Protein AF-A0A549T1Y2-F1 (afdb_monomer)

Foldseek 3Di:
DDDDPDDPPPPPPPPPPDDDFDFPDKDWDWDWDFPDDDPPDDTDTDDIDTDIDGDSVVVVVVVVVVPD

Radius of gyration: 25.45 Å; Cα contacts (8 Å, |Δi|>4): 56; chains: 1; bounding box: 74×15×63 Å

Solvent-accessible surface area (backbone atoms only — not comparable to full-atom values): 4675 Å² total; per-residue (Å²): 139,80,82,84,79,80,72,79,80,73,72,77,72,81,73,77,76,88,83,85,66,70,49,95,71,66,44,78,40,75,48,63,49,58,95,62,90,59,86,102,52,90,70,74,68,44,80,76,44,80,44,84,31,32,71,20,52,50,51,49,51,51,40,56,76,73,72,103

Organism: NCBI:txid1387186

InterPro domains:
  IPR029056 Ribokinase-like [G3DSA:3.40.1190.20] (16-68)
  IPR029056 Ribokinase-like [SSF53613] (19-68)

Structure (mmCIF, N/CA/C/O backbone):
data_AF-A0A549T1Y2-F1
#
_entry.id   AF-A0A549T1Y2-F1
#
loop_
_atom_site.group_PDB
_atom_site.id
_atom_site.type_symbol
_atom_site.label_atom_id
_atom_site.label_alt_id
_atom_site.label_comp_id
_atom_site.label_asym_id
_atom_site.label_entity_id
_atom_site.label_seq_id
_atom_site.pdbx_PDB_ins_code
_atom_site.Cartn_x
_atom_site.Cartn_y
_atom_site.Cartn_z
_atom_site.occupancy
_atom_site.B_iso_or_equiv
_atom_site.auth_seq_id
_atom_site.auth_comp_id
_atom_site.auth_asym_id
_atom_site.auth_atom_id
_atom_site.pdbx_PDB_model_num
ATOM 1 N N . MET A 1 1 ? -52.999 -1.550 45.195 1.00 44.31 1 MET A N 1
ATOM 2 C CA . MET A 1 1 ? -52.751 -1.957 43.794 1.00 44.31 1 MET A CA 1
ATOM 3 C C . MET A 1 1 ? -51.936 -0.848 43.147 1.00 44.31 1 MET A C 1
ATOM 5 O O . MET A 1 1 ? -52.488 0.210 42.894 1.00 44.31 1 MET A O 1
ATOM 9 N N . SER A 1 2 ? -50.620 -1.027 43.014 1.00 40.72 2 SER A N 1
ATOM 10 C CA . SER A 1 2 ? -49.743 -0.039 42.365 1.00 40.72 2 SER A CA 1
ATOM 11 C C . SER A 1 2 ? -49.654 -0.366 40.870 1.00 40.72 2 SER A C 1
ATOM 13 O O . SER A 1 2 ? -49.527 -1.551 40.553 1.00 40.72 2 SER A O 1
ATOM 15 N N . PRO A 1 3 ? -49.740 0.613 39.953 1.00 51.47 3 PRO A N 1
ATOM 16 C CA . PRO A 1 3 ? -49.636 0.345 38.525 1.00 51.47 3 PRO A CA 1
ATOM 17 C C . PRO A 1 3 ? -48.195 -0.033 38.157 1.00 51.47 3 PRO A C 1
ATOM 19 O O . PRO A 1 3 ? -47.235 0.555 38.652 1.00 51.47 3 PRO A O 1
ATOM 22 N N . ILE A 1 4 ? -48.055 -1.045 37.301 1.00 54.81 4 ILE A N 1
ATOM 23 C CA . ILE A 1 4 ? -46.780 -1.474 36.722 1.00 54.81 4 ILE A CA 1
ATOM 24 C C . ILE A 1 4 ? -46.398 -0.439 35.661 1.00 54.81 4 ILE A C 1
ATOM 26 O O . ILE A 1 4 ? -47.009 -0.381 34.595 1.00 54.81 4 ILE A O 1
ATOM 30 N N . THR A 1 5 ? -45.405 0.399 35.953 1.00 49.69 5 THR A N 1
ATOM 31 C CA . THR A 1 5 ? -44.802 1.294 34.961 1.00 49.69 5 THR A CA 1
ATOM 32 C C . THR A 1 5 ? -43.973 0.446 33.998 1.00 49.69 5 THR A C 1
ATOM 34 O O . THR A 1 5 ? -42.907 -0.047 34.360 1.00 49.69 5 THR A O 1
ATOM 37 N N . LEU A 1 6 ? -44.468 0.239 32.776 1.00 53.31 6 LEU A N 1
ATOM 38 C CA . LEU A 1 6 ? -43.682 -0.343 31.688 1.00 53.31 6 LEU A CA 1
ATOM 39 C C . LEU A 1 6 ? -42.569 0.649 31.329 1.00 53.31 6 LEU A C 1
ATOM 41 O O . LEU A 1 6 ? -42.833 1.708 30.761 1.00 53.31 6 LEU A O 1
ATOM 45 N N . SER A 1 7 ? -41.326 0.329 31.692 1.00 57.75 7 SER A N 1
ATOM 46 C CA . SER A 1 7 ? -40.157 1.061 31.20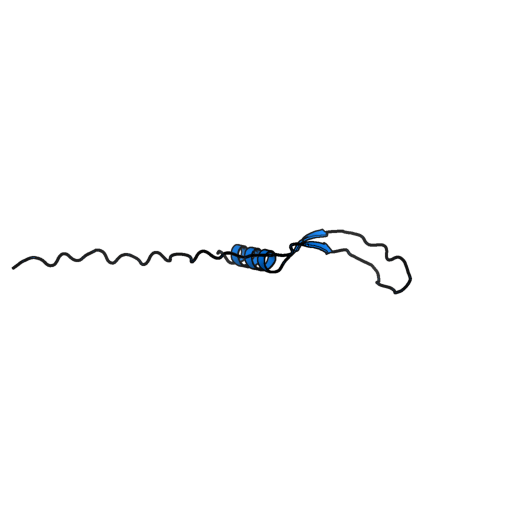7 1.00 57.75 7 SER A CA 1
ATOM 47 C C . SER A 1 7 ? -40.082 0.936 29.679 1.00 57.75 7 SER A C 1
ATOM 49 O O . SER A 1 7 ? -40.365 -0.151 29.162 1.00 57.75 7 SER A O 1
ATOM 51 N N . PRO A 1 8 ? -39.678 1.987 28.941 1.00 51.66 8 PRO A N 1
ATOM 52 C CA . PRO A 1 8 ? -39.463 1.872 27.506 1.00 51.66 8 PRO A CA 1
ATOM 53 C C . PRO A 1 8 ? -38.452 0.754 27.257 1.00 51.66 8 PRO A C 1
ATOM 55 O O . PRO A 1 8 ? -37.403 0.719 27.897 1.00 51.66 8 PRO A O 1
ATOM 58 N N . ILE A 1 9 ? -38.770 -0.165 26.346 1.00 58.06 9 ILE A N 1
ATOM 59 C CA . ILE A 1 9 ? -37.792 -1.100 25.794 1.00 58.06 9 ILE A CA 1
ATOM 60 C C . ILE A 1 9 ? -36.730 -0.219 25.139 1.00 58.06 9 ILE A C 1
ATOM 62 O O . ILE A 1 9 ? -36.962 0.338 24.064 1.00 58.06 9 ILE A O 1
ATOM 66 N N . THR A 1 10 ? -35.605 -0.016 25.827 1.00 53.22 10 THR A N 1
ATOM 67 C CA . THR A 1 10 ? -34.430 0.645 25.273 1.00 53.22 10 THR A CA 1
ATOM 68 C C . THR A 1 10 ? -34.115 -0.101 23.988 1.00 53.22 10 THR A C 1
ATOM 70 O O . THR A 1 10 ? -33.756 -1.279 24.031 1.00 53.22 10 THR A O 1
ATOM 73 N N . ARG A 1 11 ? -34.323 0.540 22.828 1.00 50.53 11 ARG A N 1
ATOM 74 C CA . ARG A 1 11 ? -33.738 0.051 21.577 1.00 50.53 11 ARG A CA 1
ATOM 75 C C . ARG A 1 11 ? -32.276 -0.173 21.916 1.00 50.53 11 ARG A C 1
ATOM 77 O O . ARG A 1 11 ? -31.636 0.770 22.374 1.00 50.53 11 ARG A O 1
ATOM 84 N N . ALA A 1 12 ? -31.791 -1.404 21.788 1.00 56.38 12 ALA A N 1
ATOM 85 C CA . ALA A 1 12 ? -30.368 -1.653 21.871 1.00 56.38 12 ALA A CA 1
ATOM 86 C C . ALA A 1 12 ? -29.736 -0.723 20.834 1.00 56.38 12 ALA A C 1
ATOM 88 O O . ALA A 1 12 ? -29.891 -0.939 19.632 1.00 56.38 12 ALA A O 1
ATOM 89 N N . GLU A 1 13 ? -29.136 0.374 21.295 1.00 59.66 13 GLU A N 1
ATOM 90 C CA . GLU A 1 13 ? -28.208 1.122 20.475 1.00 59.66 13 GLU A CA 1
ATOM 91 C C . GLU A 1 13 ? -27.200 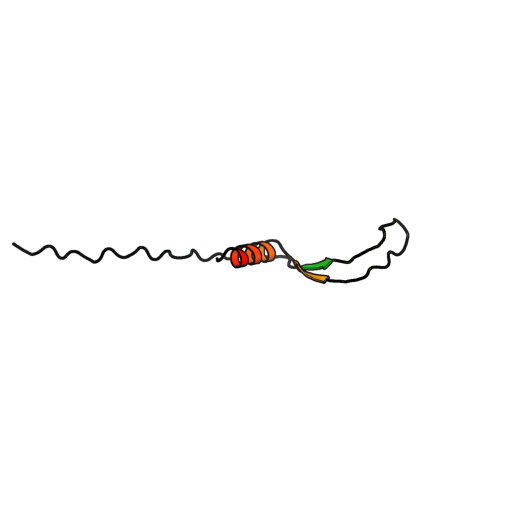0.075 20.034 1.00 59.66 13 GLU A C 1
ATOM 93 O O . GLU A 1 13 ? -26.561 -0.579 20.864 1.00 59.66 13 GLU A O 1
ATOM 98 N N . THR A 1 14 ? -27.133 -0.176 18.732 1.00 61.12 14 THR A N 1
ATOM 99 C CA . THR A 1 14 ? -26.058 -0.960 18.145 1.00 61.12 14 THR A CA 1
ATOM 100 C C . THR A 1 14 ? -24.791 -0.148 18.361 1.00 61.12 14 THR A C 1
ATOM 102 O O . THR A 1 14 ? -24.391 0.649 17.518 1.00 61.12 14 THR A O 1
ATOM 105 N N . SER A 1 15 ? -24.231 -0.271 19.562 1.00 66.69 15 SER A N 1
ATOM 106 C CA . SER A 1 15 ? -22.957 0.290 19.965 1.00 66.69 15 SER A CA 1
ATOM 107 C C . SER A 1 15 ? -21.917 -0.314 19.035 1.00 66.69 15 SER A C 1
ATOM 109 O O . SER A 1 15 ? -21.519 -1.471 19.198 1.00 66.69 15 SER A O 1
ATOM 111 N N . MET A 1 16 ? -21.536 0.446 18.008 1.00 71.62 16 MET A N 1
ATOM 112 C CA . MET A 1 16 ? -20.429 0.079 17.137 1.00 71.62 16 MET A CA 1
ATOM 113 C C . MET A 1 16 ? -19.190 -0.001 18.018 1.00 71.62 16 MET A C 1
ATOM 115 O O . MET A 1 16 ? -18.744 0.994 18.596 1.00 71.62 16 MET A O 1
ATOM 119 N N . SER A 1 17 ? -18.677 -1.217 18.181 1.00 82.12 17 SER A N 1
ATOM 120 C CA . SER A 1 17 ? -17.490 -1.449 18.994 1.00 82.12 17 SER A CA 1
ATOM 121 C C . SER A 1 17 ? -16.331 -0.663 18.394 1.00 82.12 17 SER A C 1
ATOM 123 O O . SER A 1 17 ? -16.061 -0.766 17.202 1.00 82.12 17 SER A O 1
ATOM 125 N N . ARG A 1 18 ? -15.643 0.146 19.206 1.00 91.06 18 ARG A N 1
ATOM 126 C CA . ARG A 1 18 ? -14.501 0.924 18.710 1.00 91.06 18 ARG A CA 1
ATOM 127 C C . ARG A 1 18 ? -13.344 -0.012 18.388 1.00 91.06 18 ARG A C 1
ATOM 129 O O . ARG A 1 18 ? -12.834 -0.684 19.283 1.00 91.06 18 ARG A O 1
ATOM 136 N N . ILE A 1 19 ? -12.909 -0.008 17.133 1.00 94.00 19 ILE A N 1
ATOM 137 C CA . ILE A 1 19 ? -11.765 -0.790 16.668 1.00 94.00 19 ILE A CA 1
ATOM 138 C C . ILE A 1 19 ? -10.529 0.111 16.633 1.00 94.00 19 ILE A C 1
ATOM 140 O O . ILE A 1 19 ? -10.562 1.212 16.088 1.00 94.00 19 ILE A O 1
ATOM 144 N N . ILE A 1 20 ? -9.430 -0.357 17.227 1.00 96.19 20 ILE A N 1
ATOM 145 C CA . ILE A 1 20 ? -8.128 0.314 17.181 1.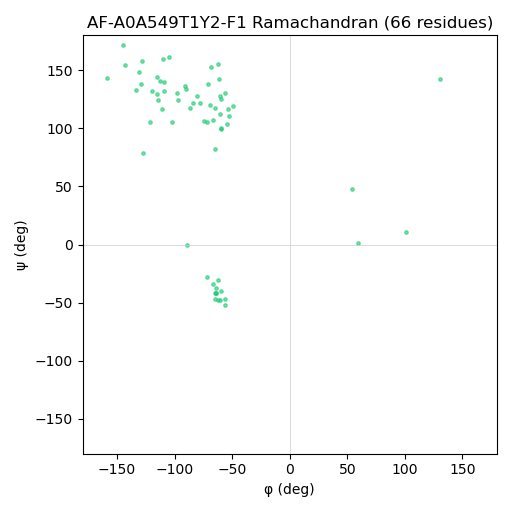00 96.19 20 ILE A CA 1
ATOM 146 C C . ILE A 1 20 ? -7.169 -0.580 16.403 1.00 96.19 20 ILE A C 1
ATOM 148 O O . ILE A 1 20 ? -6.950 -1.732 16.773 1.00 96.19 20 ILE A O 1
ATOM 152 N N . CYS A 1 21 ? -6.566 -0.036 15.349 1.00 97.12 21 CYS A N 1
ATOM 153 C CA . CYS A 1 21 ? -5.539 -0.718 14.571 1.00 97.12 21 CYS A CA 1
ATOM 154 C C . CYS A 1 21 ? -4.176 -0.070 14.825 1.00 97.12 21 CYS A C 1
ATOM 156 O O . CYS A 1 21 ? -4.041 1.150 14.759 1.00 97.12 21 CYS A O 1
ATOM 158 N N . ILE A 1 22 ? -3.155 -0.886 15.090 1.00 97.94 22 ILE A N 1
ATOM 159 C CA . ILE A 1 22 ? -1.791 -0.420 15.362 1.00 97.94 22 ILE A CA 1
ATOM 160 C C . ILE A 1 22 ? -0.851 -0.997 14.306 1.00 97.94 22 ILE A C 1
ATOM 162 O O . ILE A 1 22 ? -0.862 -2.196 14.039 1.00 97.94 22 ILE A O 1
ATOM 166 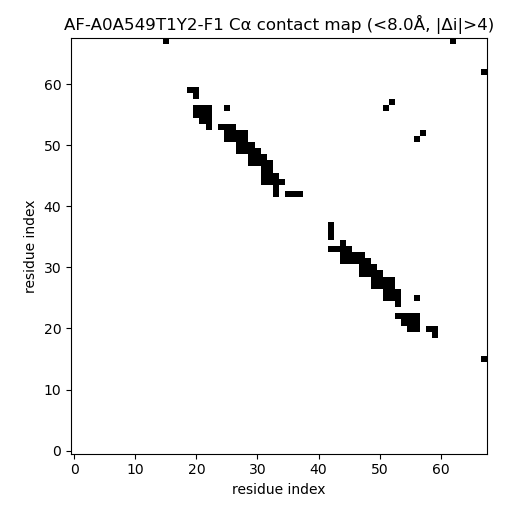N N . THR A 1 23 ? -0.012 -0.140 13.725 1.00 98.06 23 THR A N 1
ATOM 167 C CA . THR A 1 23 ? 1.107 -0.546 12.867 1.00 98.06 23 THR A CA 1
ATOM 168 C C . THR A 1 23 ? 2.392 -0.006 13.473 1.00 98.06 23 THR A C 1
ATOM 170 O O . THR A 1 23 ? 2.650 1.189 13.394 1.00 98.06 23 THR A O 1
ATOM 173 N N . LEU A 1 24 ? 3.195 -0.882 14.081 1.00 98.38 24 LEU A N 1
ATOM 174 C CA . LEU A 1 24 ? 4.448 -0.476 14.732 1.00 98.38 24 LEU A CA 1
ATOM 175 C C . LEU A 1 24 ? 5.540 -0.082 13.731 1.00 98.38 24 LEU A C 1
ATOM 177 O O . LEU A 1 24 ? 6.403 0.725 14.050 1.00 98.38 24 LEU A O 1
ATOM 181 N N . ASN A 1 25 ? 5.490 -0.647 12.526 1.00 97.62 25 ASN A N 1
ATOM 182 C CA . ASN A 1 25 ? 6.421 -0.353 11.446 1.00 97.62 25 ASN A CA 1
ATOM 183 C C . ASN A 1 25 ? 5.636 0.025 10.179 1.00 97.62 25 ASN A C 1
ATOM 185 O O . ASN A 1 25 ? 5.386 -0.847 9.343 1.00 97.62 25 ASN A O 1
ATOM 189 N N . PRO A 1 26 ? 5.133 1.269 10.085 1.00 97.75 26 PRO A N 1
ATOM 190 C CA . PRO A 1 26 ? 4.416 1.729 8.903 1.00 97.75 26 PRO A CA 1
ATOM 191 C C . PRO A 1 26 ? 5.367 1.861 7.714 1.00 97.75 26 PRO A C 1
ATOM 193 O O . PRO A 1 26 ? 6.561 2.113 7.880 1.00 97.75 26 PRO A O 1
ATOM 196 N N . THR A 1 27 ? 4.829 1.716 6.508 1.00 97.88 27 THR A N 1
ATOM 197 C CA . THR A 1 27 ? 5.603 1.821 5.268 1.00 97.88 27 THR A CA 1
ATOM 198 C C . THR A 1 27 ? 4.953 2.792 4.294 1.00 97.88 27 THR A C 1
ATOM 200 O O . THR A 1 27 ? 3.762 3.093 4.372 1.00 97.88 27 THR A O 1
ATOM 203 N N . LEU A 1 28 ? 5.761 3.302 3.367 1.00 97.69 28 LEU A N 1
ATOM 204 C CA . LEU A 1 28 ? 5.272 3.902 2.135 1.00 97.69 28 LEU A CA 1
ATOM 205 C C . LEU A 1 28 ? 5.488 2.870 1.029 1.00 97.69 28 LEU A C 1
ATOM 207 O O . LEU A 1 28 ? 6.624 2.632 0.613 1.00 97.69 28 LEU A O 1
ATOM 211 N N . ASP A 1 29 ? 4.408 2.242 0.587 1.00 97.00 29 ASP A N 1
ATOM 212 C CA . ASP A 1 29 ? 4.455 1.213 -0.438 1.00 97.00 29 ASP A CA 1
ATOM 213 C C . ASP A 1 29 ? 4.534 1.887 -1.812 1.00 97.00 29 ASP A C 1
ATOM 215 O O . ASP A 1 29 ? 3.746 2.775 -2.150 1.00 97.00 29 ASP A O 1
ATOM 219 N N . LEU A 1 30 ? 5.522 1.482 -2.612 1.00 97.62 30 LEU A N 1
ATOM 220 C CA . LEU A 1 30 ? 5.745 2.001 -3.958 1.00 97.62 30 LEU A CA 1
ATOM 221 C C . LEU A 1 30 ? 5.438 0.914 -4.983 1.00 97.62 30 LEU A C 1
ATOM 223 O O . LEU A 1 30 ? 6.154 -0.084 -5.062 1.00 97.62 30 LEU A O 1
ATOM 227 N N . SER A 1 31 ? 4.429 1.134 -5.823 1.00 97.56 31 SER A N 1
ATOM 228 C CA . SER A 1 31 ? 4.147 0.267 -6.970 1.00 97.56 31 SER A CA 1
ATOM 229 C C . SER A 1 31 ? 4.480 0.988 -8.273 1.00 97.56 31 SER A C 1
ATOM 231 O O . SER A 1 31 ? 4.274 2.192 -8.414 1.00 97.56 31 SER A O 1
ATOM 233 N N . ASN A 1 32 ? 5.068 0.265 -9.224 1.00 97.94 32 ASN A N 1
ATOM 234 C CA . ASN A 1 32 ? 5.464 0.821 -10.512 1.00 97.94 32 ASN A CA 1
ATOM 235 C C . ASN A 1 32 ? 5.239 -0.200 -11.623 1.00 97.94 32 ASN A C 1
ATOM 237 O O . ASN A 1 32 ? 5.358 -1.405 -11.398 1.00 97.94 32 ASN A O 1
ATOM 241 N N . ASP A 1 33 ? 5.039 0.293 -12.839 1.00 98.38 33 ASP A N 1
ATOM 242 C CA . ASP A 1 33 ? 4.952 -0.554 -14.019 1.00 98.38 33 ASP A CA 1
ATOM 243 C C . ASP A 1 33 ? 6.351 -0.738 -14.635 1.00 98.38 33 ASP A C 1
ATOM 245 O O . ASP A 1 33 ? 7.098 0.227 -14.847 1.00 98.38 33 ASP A O 1
ATOM 249 N N . ALA A 1 34 ? 6.697 -1.978 -14.981 1.00 97.50 34 ALA A N 1
ATOM 250 C CA . ALA A 1 34 ? 7.906 -2.329 -15.720 1.00 97.50 34 ALA A CA 1
ATOM 251 C C . ALA A 1 34 ? 7.539 -3.215 -16.913 1.00 97.50 34 ALA A C 1
ATOM 253 O O . ALA A 1 34 ? 6.737 -4.133 -16.781 1.00 97.50 34 ALA A O 1
ATOM 254 N N . THR A 1 35 ? 8.148 -2.980 -18.078 1.00 97.06 35 THR A N 1
ATOM 255 C CA . THR A 1 35 ? 7.914 -3.843 -19.252 1.00 97.06 35 THR A CA 1
ATOM 256 C C . THR A 1 35 ? 8.409 -5.273 -19.002 1.00 97.06 35 THR A C 1
ATOM 258 O O . THR A 1 35 ? 7.777 -6.230 -19.438 1.00 97.06 35 THR A O 1
ATOM 261 N N . LYS A 1 36 ? 9.542 -5.427 -18.302 1.00 97.19 36 LYS A N 1
ATOM 262 C CA . LYS A 1 36 ? 10.094 -6.718 -17.873 1.00 97.19 36 LYS A CA 1
ATOM 263 C C . LYS A 1 36 ? 11.054 -6.514 -16.701 1.00 97.19 36 LYS A C 1
ATOM 265 O O . LYS A 1 36 ? 11.812 -5.545 -16.697 1.00 97.19 36 LYS A O 1
ATOM 270 N N . VAL A 1 37 ? 11.058 -7.447 -15.751 1.00 96.81 37 VAL A N 1
ATOM 271 C CA . VAL A 1 37 ? 12.068 -7.525 -14.686 1.00 96.81 37 VAL A CA 1
ATOM 272 C C . VAL A 1 37 ? 13.126 -8.541 -15.104 1.00 96.81 37 VAL A C 1
ATOM 274 O O . VAL A 1 37 ? 12.800 -9.678 -15.442 1.00 96.81 37 VAL A O 1
ATOM 277 N N . VAL A 1 38 ? 14.389 -8.118 -15.138 1.00 95.44 38 VAL A N 1
ATOM 278 C CA . VAL A 1 38 ? 15.518 -8.938 -15.599 1.00 95.44 38 VAL A CA 1
ATOM 279 C C . VAL A 1 38 ? 16.658 -8.793 -14.589 1.00 95.44 38 VAL A C 1
ATOM 281 O O . VAL A 1 38 ? 16.951 -7.661 -14.197 1.00 95.44 38 VAL A O 1
ATOM 284 N N . PRO A 1 39 ? 17.304 -9.887 -14.147 1.00 97.06 39 PRO A N 1
ATOM 285 C CA . PRO A 1 39 ? 18.443 -9.790 -13.240 1.00 97.06 39 PRO A CA 1
ATOM 286 C C . PRO A 1 39 ? 19.616 -9.037 -13.886 1.00 97.06 39 PRO A C 1
ATOM 288 O O . PRO A 1 39 ? 19.729 -8.969 -15.112 1.00 97.06 39 PRO A O 1
ATOM 291 N N . THR A 1 40 ? 20.465 -8.451 -13.033 1.00 95.81 40 THR A N 1
ATOM 292 C CA . THR A 1 40 ? 21.723 -7.738 -13.358 1.00 95.81 40 THR A CA 1
ATOM 293 C C . THR A 1 40 ? 21.618 -6.522 -14.289 1.00 95.81 40 THR A C 1
ATOM 295 O O . THR A 1 40 ? 22.632 -5.887 -14.564 1.00 95.81 40 THR A O 1
ATOM 298 N N . HIS A 1 41 ? 20.418 -6.152 -14.742 1.00 96.19 41 HIS A N 1
ATOM 299 C CA . HIS A 1 41 ? 20.178 -4.999 -15.610 1.00 96.19 41 HIS A CA 1
ATOM 300 C C . HIS A 1 41 ? 19.330 -3.947 -14.893 1.00 96.19 41 HIS A C 1
ATOM 302 O O . HIS A 1 41 ? 18.406 -4.276 -14.149 1.00 96.19 41 HIS A O 1
ATOM 308 N N . LYS A 1 42 ? 19.606 -2.660 -15.141 1.00 96.69 42 LYS A N 1
ATOM 309 C CA . LYS A 1 42 ? 18.751 -1.576 -14.633 1.00 96.69 42 LYS A CA 1
ATOM 310 C C . LYS A 1 42 ? 17.369 -1.659 -15.281 1.00 96.69 42 LYS A C 1
ATOM 312 O O . LYS A 1 42 ? 17.231 -1.465 -16.485 1.00 96.69 42 LYS A O 1
ATOM 317 N N . VAL A 1 43 ? 16.344 -1.879 -14.463 1.00 97.12 43 VAL A N 1
ATOM 318 C CA . VAL A 1 43 ? 14.946 -1.863 -14.900 1.00 97.12 43 VAL A CA 1
ATOM 319 C C . VAL A 1 43 ? 14.425 -0.431 -14.839 1.00 97.12 43 VAL A C 1
ATOM 321 O O . VAL A 1 43 ? 14.377 0.179 -13.771 1.00 97.12 43 VAL A O 1
ATOM 324 N N . ARG A 1 44 ? 14.033 0.127 -15.990 1.00 96.69 44 ARG A N 1
ATOM 325 C CA . ARG A 1 44 ? 13.368 1.433 -16.031 1.00 96.69 44 ARG A CA 1
ATOM 326 C C . ARG A 1 44 ? 11.877 1.249 -15.766 1.00 96.69 44 ARG A C 1
ATOM 328 O O . ARG A 1 44 ? 11.198 0.537 -16.503 1.00 96.69 44 ARG A O 1
ATOM 335 N N . VAL A 1 45 ? 11.394 1.909 -14.722 1.00 97.94 45 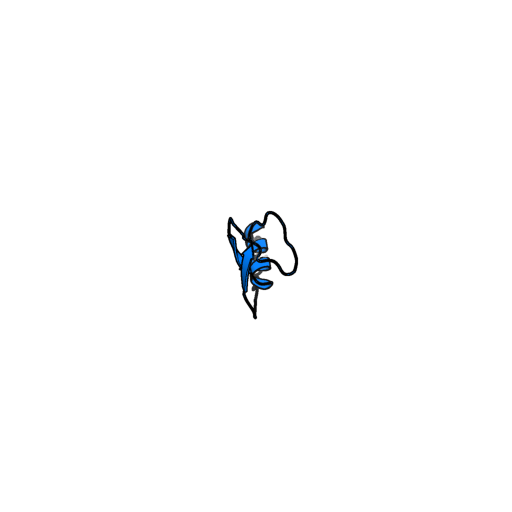VAL A N 1
ATOM 336 C CA . VAL A 1 45 ? 9.995 1.868 -14.293 1.00 97.94 45 VAL A CA 1
ATOM 337 C C . VAL A 1 45 ? 9.253 3.152 -14.667 1.00 97.94 45 VAL A C 1
ATOM 339 O O . VAL A 1 45 ? 9.882 4.175 -14.954 1.00 97.94 45 VAL A O 1
ATOM 342 N N . ARG A 1 46 ? 7.921 3.089 -14.679 1.00 98.19 46 ARG A N 1
ATOM 343 C CA . ARG A 1 46 ? 7.012 4.213 -14.954 1.00 98.19 46 ARG A CA 1
ATOM 344 C C . ARG A 1 46 ? 5.739 4.101 -14.109 1.00 98.19 46 ARG A C 1
ATOM 346 O O . ARG A 1 46 ? 5.521 3.073 -13.475 1.00 98.19 46 ARG A O 1
ATOM 353 N N . ASN A 1 47 ? 4.905 5.143 -14.135 1.00 98.06 47 ASN A N 1
ATOM 354 C CA . ASN A 1 47 ? 3.605 5.188 -13.451 1.00 98.06 47 ASN A CA 1
ATOM 355 C C . ASN A 1 47 ? 3.693 4.866 -11.947 1.00 98.06 47 ASN A C 1
ATOM 357 O O . ASN A 1 47 ? 2.936 4.041 -11.440 1.00 98.06 47 ASN A O 1
ATOM 361 N N . GLN A 1 48 ? 4.641 5.493 -11.245 1.00 97.81 48 GLN A N 1
ATOM 362 C CA . GLN A 1 48 ? 4.817 5.285 -9.809 1.00 97.81 48 GLN A CA 1
ATOM 363 C C . GLN A 1 48 ? 3.547 5.677 -9.048 1.00 97.81 48 GLN A C 1
ATOM 365 O O . GLN A 1 48 ? 3.083 6.813 -9.151 1.00 97.81 48 GLN A O 1
ATOM 370 N N . ARG A 1 49 ? 3.023 4.752 -8.248 1.00 98.12 49 ARG A N 1
ATOM 371 C CA . ARG A 1 49 ? 1.949 4.986 -7.279 1.00 98.12 49 ARG A CA 1
ATOM 372 C C . ARG A 1 49 ? 2.507 4.819 -5.872 1.00 98.12 49 ARG A C 1
ATOM 374 O O . ARG A 1 49 ? 3.349 3.950 -5.637 1.00 98.12 49 ARG A O 1
ATOM 381 N N . GLN A 1 50 ? 2.061 5.684 -4.969 1.00 97.75 50 GLN A N 1
ATOM 382 C CA . GLN A 1 50 ? 2.439 5.654 -3.561 1.00 97.75 50 GLN A CA 1
ATOM 383 C C . GLN A 1 50 ? 1.203 5.355 -2.729 1.00 97.75 50 GLN A C 1
ATOM 385 O O . GLN A 1 50 ? 0.179 6.019 -2.888 1.00 97.75 50 GLN A O 1
ATOM 390 N N . GLU A 1 51 ? 1.315 4.377 -1.846 1.00 96.81 51 GLU A N 1
ATOM 391 C CA . GLU A 1 51 ? 0.240 3.962 -0.956 1.00 96.81 51 GLU A CA 1
ATOM 392 C C . GLU A 1 51 ? 0.773 3.864 0.469 1.00 96.81 51 GLU A C 1
ATOM 394 O O . GLU A 1 51 ? 1.948 3.581 0.704 1.00 96.81 51 GLU A O 1
ATOM 399 N N . VAL A 1 52 ? -0.089 4.133 1.443 1.00 96.94 52 VAL A N 1
ATOM 400 C CA . VAL A 1 52 ? 0.274 3.968 2.851 1.00 96.94 52 VAL A CA 1
ATOM 401 C C . VAL A 1 52 ? 0.197 2.481 3.182 1.00 96.94 52 VAL A C 1
ATOM 403 O O . VAL A 1 52 ? -0.861 1.869 3.021 1.00 96.94 52 VAL A O 1
ATOM 406 N N . GLY A 1 53 ? 1.312 1.913 3.629 1.00 97.06 53 GLY A N 1
ATOM 407 C CA . GLY A 1 53 ? 1.459 0.493 3.909 1.00 97.06 53 GLY A CA 1
ATOM 408 C C . GLY A 1 53 ? 1.583 0.190 5.398 1.00 97.06 53 GLY A C 1
ATOM 409 O O . GLY A 1 53 ? 1.917 1.043 6.227 1.00 97.06 53 GLY A O 1
ATOM 410 N N . GLY A 1 54 ? 1.294 -1.061 5.741 1.00 97.75 54 GLY A N 1
ATOM 411 C CA . GLY A 1 54 ? 1.341 -1.566 7.108 1.00 97.75 54 GLY A CA 1
ATOM 412 C C . GLY A 1 54 ? 0.078 -2.320 7.502 1.00 97.75 54 GLY 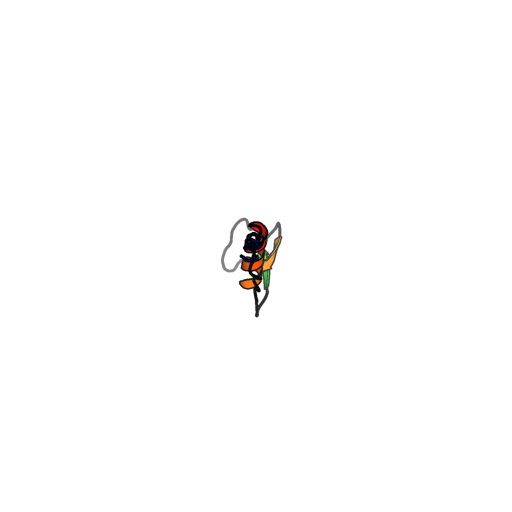A C 1
ATOM 413 O O . GLY A 1 54 ? -1.030 -1.948 7.122 1.00 97.75 54 GLY A O 1
ATOM 414 N N . GLY A 1 55 ? 0.238 -3.395 8.278 1.00 97.88 55 GLY A N 1
ATOM 415 C CA . GLY A 1 55 ? -0.856 -4.321 8.591 1.00 97.88 55 GLY A CA 1
ATOM 416 C C . GLY A 1 55 ? -2.071 -3.639 9.226 1.00 97.88 55 GLY A C 1
ATOM 417 O O . GLY A 1 55 ? -3.180 -3.765 8.718 1.00 97.88 55 GLY A O 1
ATOM 418 N N . GLY A 1 56 ? -1.865 -2.858 10.290 1.00 98.12 56 GLY A N 1
ATOM 419 C CA . GLY A 1 56 ? -2.950 -2.129 10.949 1.00 98.12 56 GLY A CA 1
ATOM 420 C C . GLY A 1 56 ? -3.554 -1.022 10.080 1.00 98.12 56 GLY A C 1
ATOM 421 O O . GLY A 1 56 ? -4.757 -0.804 10.139 1.00 98.12 56 GLY A O 1
ATOM 422 N N . ILE A 1 57 ? -2.753 -0.356 9.243 1.00 98.00 57 ILE A N 1
ATOM 423 C CA . ILE A 1 57 ? -3.235 0.664 8.296 1.00 98.00 57 ILE A CA 1
ATOM 424 C C . ILE A 1 57 ? -4.151 0.024 7.247 1.00 98.00 57 ILE A C 1
ATOM 426 O O . ILE A 1 57 ? -5.253 0.514 7.012 1.00 98.00 57 ILE A O 1
ATOM 430 N N . ASN A 1 58 ? -3.733 -1.103 6.665 1.00 97.25 58 ASN A N 1
ATOM 431 C CA . ASN A 1 58 ? -4.532 -1.841 5.690 1.00 97.25 58 ASN A CA 1
ATOM 432 C C . ASN A 1 58 ? -5.829 -2.382 6.312 1.00 97.25 58 ASN A C 1
ATOM 434 O O . ASN A 1 58 ? -6.885 -2.265 5.697 1.00 97.25 58 ASN A O 1
ATOM 438 N N . VAL A 1 59 ? -5.779 -2.910 7.543 1.00 97.75 59 VAL A N 1
ATOM 439 C CA . VAL A 1 59 ? -6.981 -3.356 8.272 1.00 97.75 59 VAL A CA 1
ATOM 440 C C . VAL A 1 59 ? -7.932 -2.188 8.541 1.00 97.75 59 VAL A C 1
ATOM 442 O O . VAL A 1 59 ? -9.118 -2.299 8.246 1.00 97.75 59 VAL A O 1
ATOM 445 N N . ALA A 1 60 ? -7.426 -1.054 9.036 1.00 96.75 60 ALA A N 1
ATOM 446 C CA . ALA A 1 60 ? -8.242 0.135 9.280 1.00 96.75 60 ALA A CA 1
ATOM 447 C C . ALA A 1 60 ? -8.914 0.648 7.998 1.00 96.75 60 ALA A C 1
ATOM 449 O O . ALA A 1 60 ? -10.086 1.018 8.025 1.00 96.75 60 ALA A O 1
ATOM 450 N N . ARG A 1 61 ? -8.191 0.632 6.868 1.00 96.38 61 ARG A N 1
ATOM 451 C CA . ARG A 1 61 ? -8.728 1.029 5.561 1.00 96.38 61 ARG A CA 1
ATOM 452 C C . ARG A 1 61 ? -9.900 0.141 5.141 1.00 96.38 61 ARG A C 1
ATOM 454 O O . ARG A 1 61 ? -10.947 0.665 4.786 1.00 96.38 61 ARG A O 1
ATOM 461 N N . VAL A 1 62 ? -9.754 -1.180 5.251 1.00 97.31 62 VAL A N 1
ATOM 462 C CA . VAL A 1 62 ? -10.827 -2.128 4.904 1.00 97.31 62 VAL A CA 1
ATOM 463 C C . VAL A 1 62 ? -12.035 -1.983 5.833 1.00 97.31 62 VAL A C 1
ATOM 465 O O . VAL A 1 62 ? -13.163 -1.984 5.357 1.00 97.31 62 VAL A O 1
ATOM 468 N N . ILE A 1 63 ? -11.827 -1.808 7.144 1.00 96.06 63 ILE A N 1
ATOM 469 C CA . ILE A 1 63 ? -12.927 -1.547 8.091 1.00 96.06 63 ILE A CA 1
ATOM 470 C C . ILE A 1 63 ? -13.719 -0.305 7.662 1.00 96.06 63 ILE A C 1
ATOM 472 O O . ILE A 1 63 ? -14.945 -0.346 7.595 1.00 96.06 63 ILE A O 1
ATOM 476 N N . ALA A 1 64 ? -13.023 0.782 7.318 1.00 93.81 64 ALA A N 1
ATOM 477 C CA . ALA A 1 64 ? -13.666 2.006 6.855 1.00 93.81 64 ALA A CA 1
ATOM 478 C C . ALA A 1 64 ? -14.429 1.806 5.530 1.00 93.81 64 ALA A C 1
ATOM 480 O O . ALA A 1 64 ? -15.550 2.292 5.401 1.00 93.81 64 ALA A O 1
ATOM 481 N N . GLU A 1 65 ? -13.861 1.067 4.570 1.00 96.12 65 GLU A N 1
ATOM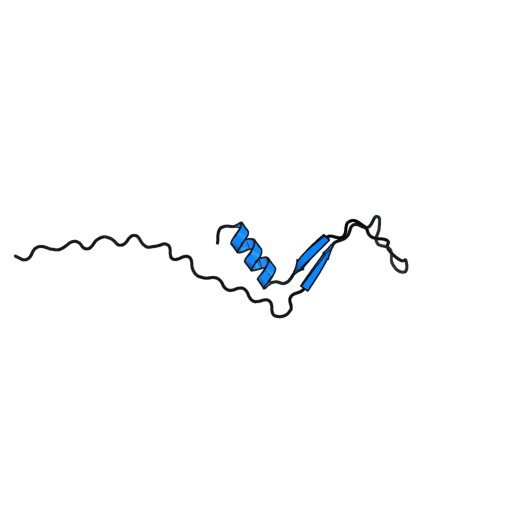 482 C CA . GLU A 1 65 ? -14.515 0.734 3.292 1.00 96.12 65 GLU A CA 1
ATOM 483 C C . GLU A 1 65 ? -15.788 -0.110 3.471 1.00 96.12 65 GLU A C 1
ATOM 485 O O . GLU A 1 65 ? -16.722 0.012 2.680 1.00 96.12 65 GLU A O 1
ATOM 490 N N . LEU A 1 66 ? -15.850 -0.937 4.519 1.00 95.75 66 LEU A N 1
ATOM 491 C CA . LEU A 1 66 ? -16.995 -1.800 4.824 1.00 95.75 66 LEU A CA 1
ATOM 492 C C . LEU A 1 66 ? -18.064 -1.142 5.715 1.00 95.75 66 LEU A C 1
ATOM 494 O O . LEU A 1 66 ? -19.090 -1.768 5.975 1.00 95.75 66 LEU A O 1
ATOM 498 N N . GLY A 1 67 ? -17.871 0.111 6.140 1.00 91.50 67 GLY A N 1
ATOM 499 C CA . GLY A 1 67 ? -18.870 0.873 6.901 1.00 91.50 67 GLY A CA 1
ATOM 500 C C . GLY A 1 67 ? -18.644 0.954 8.414 1.00 91.50 67 GLY A C 1
ATOM 501 O O . GLY A 1 67 ? -19.515 1.479 9.110 1.00 91.50 67 GLY A O 1
ATOM 502 N N . GLY A 1 68 ? -17.475 0.526 8.902 1.00 84.69 68 GLY A N 1
ATOM 503 C CA . GLY A 1 68 ? -17.094 0.601 10.318 1.00 84.69 68 GLY A CA 1
ATOM 504 C C . GLY A 1 68 ? -17.354 -0.671 11.106 1.00 84.69 68 GLY A C 1
ATOM 505 O O . GLY A 1 68 ? -18.351 -1.365 10.823 1.00 84.69 68 GLY A O 1
#

Nearest PDB structures (foldseek):
  3uqe-assembly1_B-2  TM=9.567E-01  e=3.652E-02  Escherichia coli K-12
  3umo-assembly1_A  TM=9.621E-01  e=4.431E-02  Escherichia coli K-12
  2jg5-assembly1_B  TM=7.590E-01  e=1.507E-01  Staphylococcus aureus
  5t7v-assembly1_S1  TM=2.690E-01  e=7.679E+00  Staphylococcus aureus

pLDDT: mean 86.66, std 18.08, range [40.72, 98.38]

Sequence (68 aa):
MSPITLSPITRAETSMSR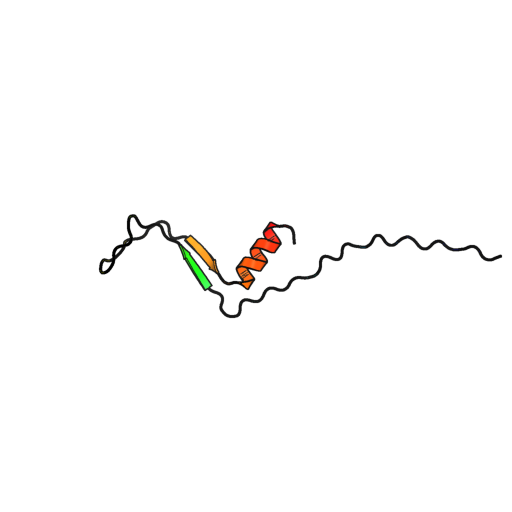IICITLNPTLDLSNDATKVVPTHKVRVRNQRQEVGGGGINVARVIAELGG

Secondary structure (DSSP, 8-state):
----------------PPP----SS-EEEEEEE-S---TTSPPP-EEEEEEEE-HHHHHHHHHHHTT-

Mean predicted aligned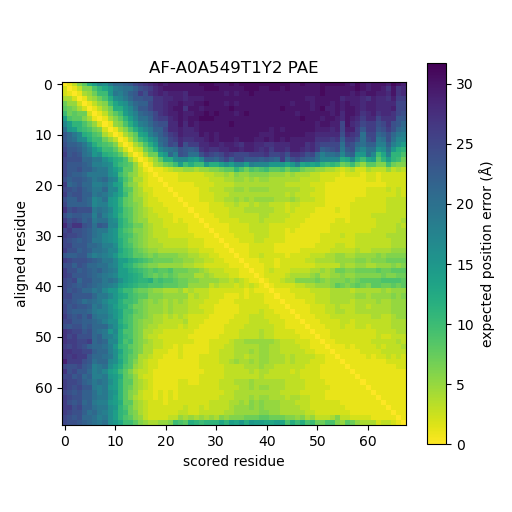 error: 10.27 Å